Protein AF-A0A7U9RB17-F1 (afdb_monomer)

Solvent-accessible surface area (backbone atoms only — not comparable to full-atom values): 4768 Å² total; per-residue (Å²): 54,34,44,51,22,43,71,88,37,35,65,59,55,52,51,42,46,77,73,70,49,86,41,35,32,26,23,59,56,86,77,31,68,27,50,91,73,37,77,37,78,41,76,38,50,45,76,41,44,68,61,52,36,53,49,39,69,72,70,59,55,96,49,70,42,56,65,102,52,73,75,33,48,60,28,42,52,50,42,52,64,62,70,76,109

Mean predicted aligned error: 3.02 Å

Secondary structure (DSSP, 8-state):
-EE--SGGGHHHHHHHHHTT---EEEES-TT-TTGGG-SEEEE--TT-HHHHHHHHHHH--S--EE-S-STTHHHHHHHHHHHT-

Foldseek 3Di:
DEEAQAPVCQVVLVVCVVVVDQAAYEDLPPVHPRVVSHPHYHNHHLQPLVVVLVVCVVVVDPAYYYPPDPNNVVSRVSSVVVVVD

pLDDT: mean 93.95, std 6.93, range [56.44, 98.5]

Radius of gyration: 11.62 Å; Cα contacts (8 Å, |Δi|>4): 136; chains: 1; bounding box: 30×25×28 Å

Sequence (85 aa):
MILGASALQVPAIKKAKELGYKIILVDYDENAAGFPLADVKLVVSTLDMEEVYRQALIYRPDVVITSTSDGPVRTAAYVNEQAEQ

Structure (mmCIF, N/CA/C/O backbone):
data_AF-A0A7U9RB17-F1
#
_entry.id   AF-A0A7U9RB17-F1
#
loop_
_atom_site.group_PDB
_atom_site.id
_atom_site.type_symbol
_atom_site.label_atom_id
_atom_site.label_alt_id
_atom_site.label_comp_id
_atom_site.label_asym_id
_atom_site.label_entity_id
_atom_site.label_seq_id
_atom_site.pdbx_PDB_ins_code
_atom_site.Cartn_x
_atom_site.Cartn_y
_atom_site.Cartn_z
_atom_site.occupancy
_atom_site.B_iso_or_equiv
_atom_site.auth_seq_id
_atom_site.auth_comp_id
_atom_site.auth_asym_id
_atom_site.auth_atom_id
_atom_site.pdbx_PDB_model_num
ATOM 1 N N . MET A 1 1 ? -5.284 0.696 3.130 1.00 97.12 1 MET A N 1
ATOM 2 C CA . MET A 1 1 ? -4.474 0.484 1.913 1.00 97.12 1 MET A CA 1
ATOM 3 C C . MET A 1 1 ? -3.199 1.297 2.044 1.00 97.12 1 MET A C 1
ATOM 5 O O . MET A 1 1 ? -3.278 2.466 2.400 1.00 97.12 1 MET A O 1
ATOM 9 N N . ILE A 1 2 ? -2.040 0.681 1.827 1.00 97.12 2 ILE A N 1
ATOM 10 C CA . ILE A 1 2 ? -0.737 1.351 1.894 1.00 97.12 2 ILE A CA 1
ATOM 11 C C . ILE A 1 2 ? -0.134 1.349 0.487 1.00 97.12 2 ILE A C 1
ATOM 13 O O . ILE A 1 2 ? -0.023 0.290 -0.136 1.00 97.12 2 ILE A O 1
ATOM 17 N N . LEU A 1 3 ? 0.213 2.535 -0.008 1.00 97.12 3 LEU A N 1
ATOM 18 C CA . LEU A 1 3 ? 0.905 2.739 -1.273 1.00 97.12 3 LEU A CA 1
ATOM 19 C C . LEU A 1 3 ? 2.410 2.604 -1.029 1.00 97.12 3 LEU A C 1
ATOM 21 O O . LEU A 1 3 ? 3.026 3.448 -0.377 1.00 97.12 3 LEU A O 1
ATOM 25 N N . GLY A 1 4 ? 2.975 1.519 -1.542 1.00 96.44 4 GLY A N 1
ATOM 26 C CA . GLY A 1 4 ? 4.344 1.078 -1.324 1.00 96.44 4 GLY A CA 1
ATOM 27 C C . GLY A 1 4 ? 4.428 -0.108 -0.363 1.00 96.44 4 GLY A C 1
ATOM 28 O O . GLY A 1 4 ? 3.828 -0.117 0.716 1.00 96.44 4 GLY A O 1
ATOM 29 N N . ALA A 1 5 ? 5.212 -1.106 -0.758 1.00 96.81 5 ALA A N 1
ATOM 30 C CA . ALA A 1 5 ? 5.531 -2.299 0.018 1.00 96.81 5 ALA A CA 1
ATOM 31 C C . ALA A 1 5 ? 7.043 -2.585 0.047 1.00 96.81 5 ALA A C 1
ATOM 33 O O . ALA A 1 5 ? 7.470 -3.702 0.332 1.00 96.81 5 ALA A O 1
ATOM 34 N N . SER A 1 6 ? 7.875 -1.589 -0.240 1.00 95.38 6 SER A N 1
ATOM 35 C CA . SER A 1 6 ? 9.330 -1.695 -0.199 1.00 95.38 6 SER A CA 1
ATOM 36 C C . SER A 1 6 ? 9.863 -1.809 1.237 1.00 95.38 6 SER A C 1
ATOM 38 O O . SER A 1 6 ? 9.161 -1.570 2.222 1.00 95.38 6 SER A O 1
ATOM 40 N N . ALA A 1 7 ? 11.144 -2.164 1.380 1.00 95.25 7 ALA A N 1
ATOM 41 C CA . ALA A 1 7 ? 11.765 -2.490 2.670 1.00 95.25 7 ALA A CA 1
ATOM 42 C C . ALA A 1 7 ? 11.575 -1.416 3.761 1.00 95.25 7 ALA A C 1
ATOM 44 O O . ALA A 1 7 ? 11.351 -1.755 4.923 1.00 95.25 7 ALA A O 1
ATOM 45 N N . LEU A 1 8 ? 11.607 -0.129 3.395 1.00 94.56 8 LEU A N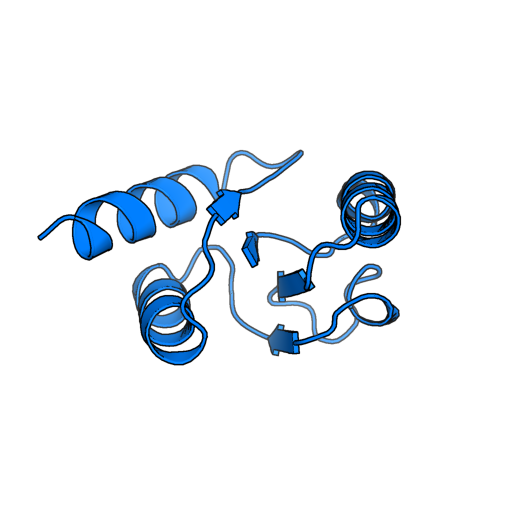 1
ATOM 46 C CA . LEU A 1 8 ? 11.438 0.979 4.344 1.00 94.56 8 LEU A CA 1
ATOM 47 C C . LEU A 1 8 ? 10.026 1.064 4.943 1.00 94.56 8 LEU A C 1
ATOM 49 O O . LEU A 1 8 ? 9.864 1.570 6.050 1.00 94.56 8 LEU A O 1
ATOM 53 N N . GLN A 1 9 ? 9.014 0.531 4.256 1.00 95.31 9 GLN A N 1
ATOM 54 C CA . GLN A 1 9 ? 7.625 0.533 4.721 1.00 95.31 9 GLN A CA 1
ATOM 55 C C . GLN A 1 9 ? 7.302 -0.682 5.604 1.00 95.31 9 GLN A C 1
ATOM 57 O O . GLN A 1 9 ? 6.303 -0.671 6.324 1.00 95.31 9 GLN A O 1
ATOM 62 N N . VAL A 1 10 ? 8.158 -1.713 5.625 1.00 96.50 10 VAL A N 1
ATOM 63 C CA . VAL A 1 10 ? 7.946 -2.950 6.401 1.00 96.50 10 VAL A CA 1
ATOM 64 C C . VAL A 1 10 ? 7.669 -2.697 7.892 1.00 96.50 10 VAL A C 1
ATOM 66 O O . VAL A 1 10 ? 6.748 -3.327 8.418 1.00 96.50 10 VAL A O 1
ATOM 69 N N . PRO A 1 11 ? 8.377 -1.794 8.604 1.00 96.00 11 PRO A N 1
ATOM 70 C CA . PRO A 1 11 ? 8.061 -1.497 10.002 1.00 96.00 11 PRO A CA 1
ATOM 71 C C . PRO A 1 11 ? 6.640 -0.948 10.194 1.00 96.00 11 PRO A C 1
ATOM 73 O O . PRO A 1 11 ? 5.935 -1.385 11.103 1.00 96.00 11 PRO A O 1
ATOM 76 N N . ALA A 1 12 ? 6.189 -0.049 9.313 1.00 95.00 12 ALA A N 1
ATOM 77 C CA . ALA A 1 12 ? 4.838 0.510 9.364 1.00 95.00 12 ALA A CA 1
ATOM 78 C C . ALA A 1 12 ? 3.774 -0.559 9.067 1.00 95.00 12 ALA A C 1
ATOM 80 O O . ALA A 1 12 ? 2.771 -0.645 9.774 1.00 95.00 12 ALA A O 1
ATOM 81 N N . ILE A 1 13 ? 4.028 -1.425 8.079 1.00 97.00 13 ILE A N 1
ATOM 82 C CA . ILE A 1 13 ? 3.154 -2.552 7.722 1.00 97.00 13 ILE A CA 1
ATOM 83 C C . ILE A 1 13 ? 2.996 -3.508 8.908 1.00 97.00 13 ILE A C 1
ATOM 85 O O . ILE A 1 13 ? 1.873 -3.844 9.286 1.00 97.00 13 ILE A O 1
ATOM 89 N N . LYS A 1 14 ? 4.109 -3.914 9.537 1.00 97.50 14 LYS A N 1
ATOM 90 C CA . LYS A 1 14 ? 4.087 -4.765 10.737 1.00 97.50 14 LYS A CA 1
ATOM 91 C C . LYS A 1 14 ? 3.292 -4.110 11.856 1.00 97.50 14 LYS A C 1
ATOM 93 O O . LYS A 1 14 ? 2.425 -4.760 12.436 1.00 97.50 14 LYS A O 1
ATOM 98 N N . LYS A 1 15 ? 3.526 -2.817 12.107 1.00 96.94 15 LYS A N 1
ATOM 99 C CA . LYS A 1 15 ? 2.814 -2.106 13.165 1.00 96.94 15 LYS A CA 1
ATOM 100 C C . LYS A 1 15 ? 1.309 -2.051 12.915 1.00 96.94 15 LYS A C 1
ATOM 102 O O . LYS A 1 15 ? 0.532 -2.255 13.841 1.00 96.94 15 LYS A O 1
ATOM 107 N N . ALA A 1 16 ? 0.890 -1.821 11.674 1.00 95.94 16 ALA A N 1
ATOM 108 C CA . ALA A 1 16 ? -0.521 -1.814 11.319 1.00 95.94 16 ALA A CA 1
ATOM 109 C C . ALA A 1 16 ? -1.176 -3.196 11.530 1.00 95.94 16 ALA A C 1
ATOM 111 O O . ALA A 1 16 ? -2.278 -3.266 12.072 1.00 95.94 16 ALA A O 1
ATOM 112 N N . LYS A 1 17 ? -0.479 -4.298 11.209 1.00 96.50 17 LYS A N 1
ATOM 113 C CA . LYS A 1 17 ? -0.970 -5.653 11.531 1.00 96.50 17 LYS A CA 1
ATOM 114 C C . LYS A 1 17 ? -1.071 -5.906 13.034 1.00 96.50 17 LYS A C 1
ATOM 116 O O . LYS A 1 17 ? -2.063 -6.471 13.477 1.00 96.50 17 LYS A O 1
ATOM 121 N N . GLU A 1 18 ? -0.079 -5.486 13.823 1.00 97.75 18 GLU A N 1
ATOM 122 C CA . GLU A 1 18 ? -0.117 -5.607 15.293 1.00 97.75 18 GLU A CA 1
ATOM 123 C C . GLU A 1 18 ? -1.322 -4.887 15.909 1.00 97.75 18 GLU A C 1
ATOM 125 O O . GLU A 1 18 ? -1.858 -5.331 16.919 1.00 97.75 18 GLU A O 1
ATOM 130 N N . LEU A 1 19 ? -1.749 -3.779 15.298 1.00 97.00 19 LEU A N 1
ATOM 131 C CA . LEU A 1 19 ? -2.927 -3.017 15.712 1.00 97.00 19 LEU A CA 1
ATOM 132 C C . LEU A 1 19 ? -4.254 -3.651 15.254 1.00 97.00 19 LEU A C 1
ATOM 134 O O . LEU A 1 19 ? -5.316 -3.120 15.565 1.00 97.00 19 LEU A O 1
ATOM 138 N N . GLY A 1 20 ? -4.211 -4.781 14.542 1.00 97.25 20 GLY A N 1
ATOM 139 C CA . GLY A 1 20 ? -5.392 -5.525 14.104 1.00 97.25 20 GLY A CA 1
ATOM 140 C C . GLY A 1 20 ? -5.996 -5.049 12.782 1.00 97.25 20 GLY A C 1
ATOM 141 O O . GLY A 1 20 ? -7.103 -5.464 12.442 1.00 97.25 20 GLY A O 1
ATOM 142 N N . TYR A 1 21 ? -5.301 -4.199 12.020 1.00 97.56 21 TYR A N 1
ATOM 143 C CA . TYR A 1 21 ? -5.793 -3.750 10.719 1.00 97.56 21 TYR A CA 1
ATOM 144 C C . TYR A 1 21 ? -5.608 -4.816 9.638 1.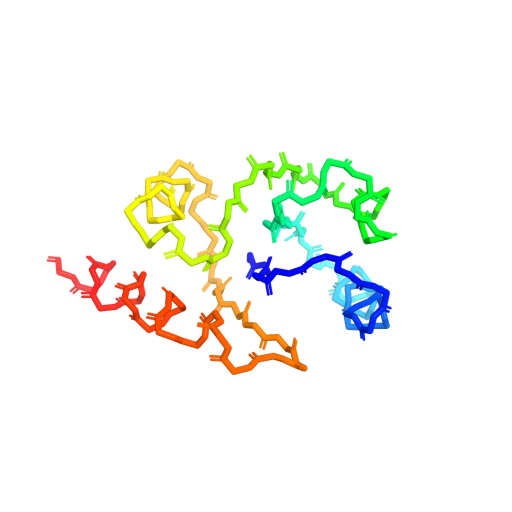00 97.56 21 TYR A C 1
ATOM 146 O O . TYR A 1 21 ? -4.581 -5.494 9.576 1.00 97.56 21 TYR A O 1
ATOM 154 N N . LYS A 1 22 ? -6.579 -4.890 8.721 1.00 97.75 22 LYS A N 1
ATOM 155 C CA . LYS A 1 22 ? -6.441 -5.612 7.454 1.00 97.75 22 LYS A CA 1
ATOM 156 C C . LYS A 1 22 ? -5.638 -4.765 6.469 1.00 97.75 22 LYS A C 1
ATOM 158 O O . LYS A 1 22 ? -5.979 -3.613 6.199 1.00 97.75 22 LYS A O 1
ATOM 163 N N . ILE A 1 23 ? -4.578 -5.333 5.913 1.00 97.69 23 ILE A N 1
ATOM 164 C CA . ILE A 1 23 ? -3.595 -4.612 5.114 1.00 97.69 23 ILE A CA 1
ATOM 165 C C . ILE A 1 23 ? -3.715 -4.980 3.638 1.00 97.69 23 ILE A C 1
ATOM 167 O O . ILE A 1 23 ? -3.480 -6.115 3.226 1.00 97.69 23 ILE A O 1
ATOM 171 N N . ILE A 1 24 ? -4.020 -3.968 2.831 1.00 98.50 24 ILE A N 1
ATOM 172 C CA . ILE A 1 24 ? -3.935 -4.006 1.368 1.00 98.50 24 ILE A CA 1
ATOM 173 C C . ILE A 1 24 ? -2.658 -3.266 0.976 1.00 98.50 24 ILE A C 1
ATOM 175 O O . ILE A 1 24 ? -2.525 -2.091 1.335 1.00 98.50 24 ILE A O 1
ATOM 179 N N . LEU A 1 25 ? -1.747 -3.934 0.270 1.00 98.31 25 LEU A N 1
ATOM 180 C CA . LEU A 1 25 ? -0.487 -3.350 -0.192 1.00 98.31 25 LEU A CA 1
ATOM 181 C C . LEU A 1 25 ? -0.482 -3.185 -1.706 1.00 98.31 25 LEU A C 1
ATOM 183 O O . LEU A 1 25 ? -0.841 -4.113 -2.431 1.00 98.31 25 LEU A O 1
ATOM 187 N N . VAL A 1 26 ? -0.025 -2.018 -2.149 1.00 98.12 26 VAL A N 1
ATOM 188 C CA . VAL A 1 26 ? 0.125 -1.649 -3.557 1.00 98.12 26 VAL A CA 1
ATOM 189 C C . VAL A 1 26 ? 1.600 -1.401 -3.834 1.00 98.12 26 VAL A C 1
ATOM 191 O O . VAL A 1 26 ? 2.185 -0.520 -3.213 1.00 98.12 26 VAL A O 1
ATOM 194 N N . ASP A 1 27 ? 2.205 -2.150 -4.746 1.00 97.75 27 ASP A N 1
ATOM 195 C CA . ASP A 1 27 ? 3.569 -1.898 -5.224 1.00 97.75 27 ASP A CA 1
ATOM 196 C C . ASP A 1 27 ? 3.720 -2.450 -6.648 1.00 97.75 27 ASP A C 1
ATOM 198 O O . ASP A 1 27 ? 3.038 -3.409 -7.003 1.00 97.75 27 ASP A O 1
ATOM 202 N N . TYR A 1 28 ? 4.579 -1.858 -7.478 1.00 96.75 28 TYR A N 1
ATOM 203 C CA . TYR A 1 28 ? 4.804 -2.358 -8.839 1.00 96.75 28 TYR A CA 1
ATOM 204 C C . TYR A 1 28 ? 5.761 -3.552 -8.858 1.00 96.75 28 TYR A C 1
ATOM 206 O O . TYR A 1 28 ? 5.703 -4.358 -9.785 1.00 96.75 28 TYR A O 1
ATOM 214 N N . ASP A 1 29 ? 6.648 -3.661 -7.864 1.00 97.50 29 ASP A N 1
ATOM 215 C CA . ASP A 1 29 ? 7.563 -4.789 -7.747 1.00 97.50 29 ASP A CA 1
ATOM 216 C C . ASP A 1 29 ? 6.816 -5.988 -7.162 1.00 97.50 29 ASP A C 1
ATOM 218 O O . ASP A 1 29 ? 6.468 -6.011 -5.982 1.00 97.50 29 ASP A O 1
ATOM 222 N N . GLU A 1 30 ? 6.597 -7.024 -7.972 1.00 97.25 30 GLU A N 1
ATOM 223 C CA . GLU A 1 30 ? 5.945 -8.264 -7.543 1.00 97.25 30 GLU A CA 1
ATOM 224 C C . GLU A 1 30 ? 6.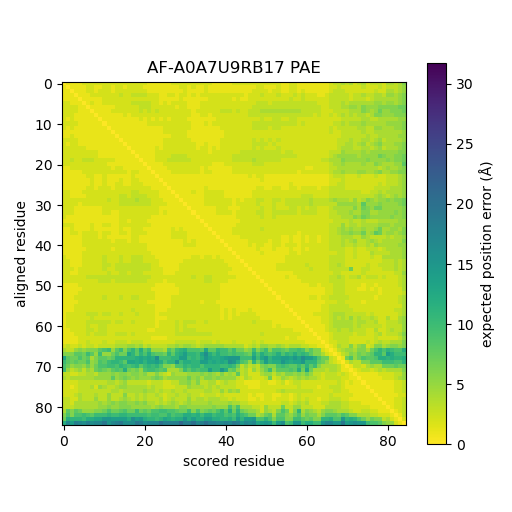643 -8.955 -6.355 1.00 97.25 30 GLU A C 1
ATOM 226 O O . GLU A 1 30 ? 6.006 -9.759 -5.661 1.00 97.25 30 GLU A O 1
ATOM 231 N N . ASN A 1 31 ? 7.915 -8.629 -6.108 1.00 97.44 31 ASN A N 1
ATOM 232 C CA . ASN A 1 31 ? 8.760 -9.175 -5.052 1.00 97.44 31 ASN A CA 1
ATOM 233 C C . ASN A 1 31 ? 8.982 -8.192 -3.890 1.00 97.44 31 ASN A C 1
ATOM 235 O O . ASN A 1 31 ? 9.845 -8.435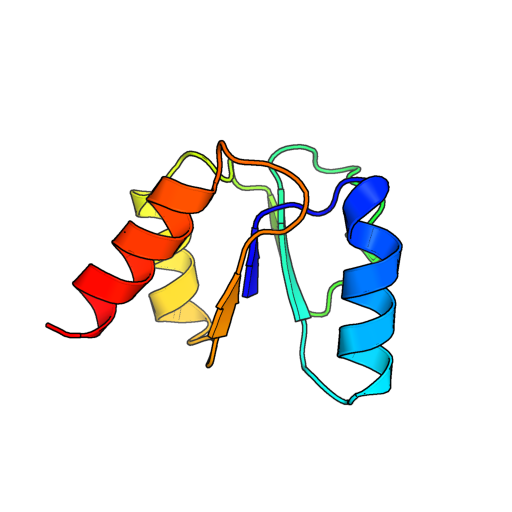 -3.042 1.00 97.44 31 ASN A O 1
ATOM 239 N N . ALA A 1 32 ? 8.198 -7.111 -3.813 1.00 97.38 32 ALA A N 1
ATOM 240 C CA . ALA A 1 32 ? 8.327 -6.105 -2.768 1.00 97.38 32 ALA A CA 1
ATOM 241 C C . ALA A 1 32 ? 8.341 -6.731 -1.358 1.00 97.38 32 ALA A C 1
ATOM 243 O O . ALA A 1 32 ? 7.502 -7.565 -1.001 1.00 97.38 32 ALA A O 1
ATOM 244 N N . ALA A 1 33 ? 9.297 -6.299 -0.530 1.00 97.75 33 ALA A N 1
ATOM 245 C CA . ALA A 1 33 ? 9.617 -6.920 0.760 1.00 97.75 33 ALA A CA 1
ATOM 246 C C . ALA A 1 33 ? 8.436 -6.999 1.752 1.00 97.75 33 ALA A C 1
ATOM 248 O O . ALA A 1 33 ? 8.421 -7.850 2.641 1.00 97.75 33 ALA A O 1
ATOM 249 N N . GLY A 1 34 ? 7.457 -6.105 1.626 1.00 97.44 34 GLY A N 1
ATOM 250 C CA . GLY A 1 34 ? 6.254 -6.046 2.447 1.00 97.44 34 GLY A CA 1
ATOM 251 C C . GLY A 1 34 ? 5.135 -6.983 1.994 1.00 97.44 34 GLY A C 1
ATOM 252 O O . GLY A 1 34 ? 4.271 -7.302 2.807 1.00 97.44 34 GLY A O 1
ATOM 253 N N . PHE A 1 35 ? 5.137 -7.471 0.749 1.00 98.19 35 PHE A N 1
ATOM 254 C CA . PHE A 1 35 ? 4.053 -8.312 0.224 1.00 98.19 35 PHE A CA 1
ATOM 255 C C . PHE A 1 35 ? 3.781 -9.608 0.992 1.00 98.19 35 PHE A C 1
ATOM 257 O O . PHE A 1 35 ? 2.603 -9.930 1.145 1.00 98.19 35 PHE A O 1
ATO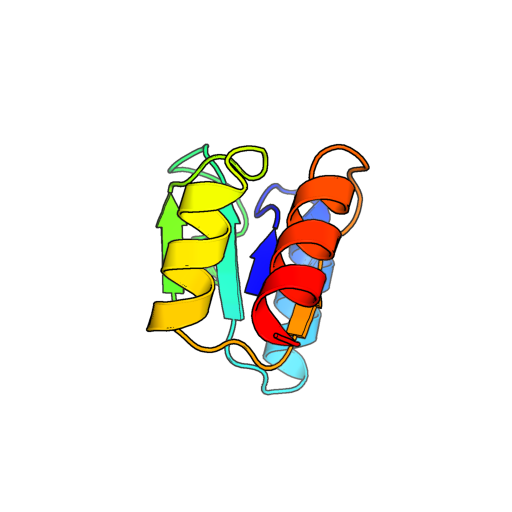M 264 N N . PRO A 1 36 ? 4.774 -10.322 1.556 1.00 98.06 36 PRO A N 1
ATOM 265 C CA . PRO A 1 36 ? 4.501 -11.471 2.423 1.00 98.06 36 PRO A CA 1
ATOM 266 C C . PRO A 1 36 ? 3.652 -11.140 3.663 1.00 98.06 36 PRO A C 1
ATOM 268 O O . PRO A 1 36 ? 3.120 -12.041 4.304 1.00 98.06 36 PRO A O 1
ATOM 271 N N . LEU A 1 37 ? 3.535 -9.859 4.025 1.00 97.50 37 LEU A N 1
ATOM 272 C CA . LEU A 1 37 ? 2.729 -9.380 5.146 1.00 97.50 37 LEU A CA 1
ATOM 273 C C . LEU A 1 37 ? 1.335 -8.899 4.707 1.00 97.50 37 LEU A C 1
ATOM 275 O O . LEU A 1 37 ? 0.509 -8.591 5.563 1.00 97.50 37 LEU A O 1
ATOM 279 N N . ALA A 1 38 ? 1.050 -8.804 3.410 1.00 97.62 38 ALA A N 1
ATOM 280 C CA . ALA A 1 38 ? -0.226 -8.299 2.919 1.00 97.62 38 ALA A CA 1
ATOM 281 C C . ALA A 1 38 ? -1.362 -9.306 3.145 1.00 97.62 38 ALA A C 1
ATOM 283 O O . ALA A 1 38 ? -1.180 -10.507 2.971 1.00 97.62 38 ALA A O 1
ATOM 284 N N . ASP A 1 39 ? -2.556 -8.809 3.464 1.00 98.38 39 ASP A N 1
ATOM 285 C CA . ASP A 1 39 ? -3.786 -9.606 3.373 1.00 98.38 39 ASP A CA 1
ATOM 286 C C . ASP A 1 39 ? -4.365 -9.543 1.948 1.00 98.38 39 ASP A C 1
ATOM 288 O O . ASP A 1 39 ? -5.053 -10.459 1.504 1.00 98.38 39 ASP A O 1
ATOM 292 N N . VAL A 1 40 ? -4.060 -8.464 1.216 1.00 98.25 40 VAL A N 1
ATOM 293 C CA . VAL A 1 40 ? -4.326 -8.310 -0.220 1.00 98.25 40 VAL A CA 1
ATOM 294 C C . VAL A 1 40 ? -3.088 -7.717 -0.894 1.00 98.25 40 VAL A C 1
ATOM 296 O O . VAL A 1 40 ? -2.655 -6.617 -0.543 1.00 98.25 40 VAL A O 1
ATOM 299 N N . LYS A 1 41 ? -2.536 -8.442 -1.871 1.00 98.00 41 LYS A N 1
ATOM 300 C CA . LYS A 1 41 ? -1.397 -8.020 -2.699 1.00 98.00 41 LYS A CA 1
ATOM 301 C C . LYS A 1 41 ? -1.901 -7.436 -4.019 1.00 98.00 41 LYS A C 1
ATOM 303 O O . LYS A 1 41 ? -2.575 -8.140 -4.768 1.00 98.00 41 LYS A O 1
ATOM 308 N N . LEU A 1 42 ? -1.534 -6.191 -4.318 1.00 98.31 42 LEU A N 1
ATOM 309 C CA . LEU A 1 42 ? -1.836 -5.514 -5.580 1.00 98.31 42 LEU A CA 1
ATOM 310 C C . LEU A 1 42 ? -0.527 -5.133 -6.277 1.00 98.31 42 LEU A C 1
ATOM 312 O O . LEU A 1 42 ? 0.189 -4.249 -5.810 1.00 98.31 42 LEU A O 1
ATOM 316 N N . VAL A 1 43 ? -0.221 -5.817 -7.385 1.00 98.19 43 VAL A N 1
ATOM 317 C CA . VAL A 1 43 ? 0.953 -5.518 -8.222 1.00 98.19 43 VAL A CA 1
ATOM 318 C C . VAL A 1 43 ? 0.584 -4.403 -9.194 1.00 98.19 43 VAL A C 1
ATOM 320 O O . VAL A 1 43 ? 0.178 -4.652 -10.326 1.00 98.19 43 VAL A O 1
ATOM 323 N N . VAL A 1 44 ? 0.613 -3.174 -8.696 1.00 97.56 44 VAL A N 1
ATOM 324 C CA . VAL A 1 44 ? 0.155 -1.968 -9.388 1.00 97.56 44 VAL A CA 1
ATOM 325 C C . VAL A 1 44 ? 1.139 -0.851 -9.076 1.00 97.56 44 VAL A C 1
ATOM 327 O O . VAL A 1 44 ? 1.586 -0.700 -7.938 1.00 97.56 44 VAL A O 1
ATOM 330 N N . SER A 1 45 ? 1.461 -0.039 -10.081 1.00 96.25 45 SER A N 1
ATOM 331 C CA . SER A 1 45 ? 2.248 1.168 -9.851 1.00 96.25 45 SER A CA 1
ATOM 332 C C . SER A 1 45 ? 1.531 2.099 -8.888 1.00 96.25 45 SER A C 1
ATOM 334 O O . SER A 1 45 ? 0.411 2.531 -9.130 1.00 96.25 45 SER A O 1
ATOM 336 N N . THR A 1 46 ? 2.219 2.500 -7.824 1.00 95.56 46 THR A N 1
ATOM 337 C CA . THR A 1 46 ? 1.708 3.505 -6.886 1.00 95.56 46 THR A CA 1
ATOM 338 C C . THR A 1 46 ? 1.508 4.877 -7.533 1.00 95.56 46 THR A C 1
ATOM 340 O O . THR A 1 46 ? 0.954 5.764 -6.894 1.00 95.56 46 THR A O 1
ATOM 343 N N . LEU A 1 47 ? 2.005 5.082 -8.757 1.00 95.31 47 LEU A N 1
ATOM 344 C CA . LEU A 1 47 ? 1.825 6.300 -9.552 1.00 95.31 47 LEU A CA 1
ATOM 345 C C . LEU A 1 47 ? 0.658 6.192 -10.549 1.00 95.31 47 LEU A C 1
ATOM 347 O O . LEU A 1 47 ? 0.296 7.194 -11.160 1.00 95.31 47 LEU A O 1
ATOM 351 N N . ASP A 1 48 ? 0.078 5.001 -10.721 1.00 96.81 48 ASP A N 1
ATOM 352 C CA . ASP A 1 48 ? -1.111 4.787 -11.546 1.00 96.81 48 ASP A CA 1
ATOM 353 C C . ASP A 1 48 ? -2.365 5.080 -10.716 1.00 96.81 48 ASP A C 1
ATOM 355 O O . ASP A 1 48 ? -2.931 4.216 -10.044 1.00 96.81 48 ASP A O 1
ATOM 359 N N . MET A 1 49 ? -2.751 6.353 -10.694 1.00 95.75 49 MET A N 1
ATOM 360 C CA . MET A 1 49 ? -3.820 6.834 -9.821 1.00 95.75 49 MET A CA 1
ATOM 361 C C . MET A 1 49 ? -5.185 6.238 -10.166 1.00 95.75 49 MET A C 1
ATOM 363 O O . MET A 1 49 ? -5.967 5.954 -9.259 1.00 95.75 49 MET A O 1
ATOM 367 N N . GLU A 1 50 ? -5.456 6.019 -11.453 1.00 96.75 50 GLU A N 1
ATOM 368 C CA . GLU A 1 50 ? -6.725 5.465 -11.927 1.00 96.75 50 GLU A CA 1
ATOM 369 C C . GLU A 1 50 ? -6.869 4.000 -11.518 1.00 96.75 50 GLU A C 1
ATOM 371 O O . GLU A 1 50 ? -7.903 3.607 -10.970 1.00 96.75 50 GLU A O 1
ATOM 376 N N . GLU A 1 51 ? -5.819 3.195 -11.705 1.00 98.00 51 GLU A N 1
ATOM 377 C CA . GLU A 1 51 ? -5.853 1.795 -11.296 1.00 98.00 51 GLU A CA 1
ATOM 378 C C . GLU A 1 51 ? -5.916 1.665 -9.770 1.00 98.00 51 GLU A C 1
ATOM 380 O O . GLU A 1 51 ? -6.716 0.882 -9.253 1.00 98.00 51 GLU A O 1
ATOM 385 N N . VAL A 1 52 ? -5.152 2.467 -9.019 1.00 97.50 52 VAL A N 1
ATOM 386 C CA . VAL A 1 52 ? -5.236 2.472 -7.548 1.00 97.50 52 VAL A CA 1
ATOM 387 C C . VAL A 1 52 ? -6.639 2.863 -7.076 1.00 97.50 52 VAL A C 1
ATOM 389 O O . VAL A 1 52 ? -7.178 2.211 -6.178 1.00 97.50 52 VAL A O 1
ATOM 392 N N . TYR A 1 53 ? -7.268 3.863 -7.697 1.00 97.50 53 TYR A N 1
ATOM 393 C CA . TYR A 1 53 ? -8.647 4.244 -7.394 1.00 97.50 53 TYR A CA 1
ATOM 394 C C . TYR A 1 53 ? -9.633 3.110 -7.696 1.00 97.50 53 TYR A C 1
ATOM 396 O O . TYR A 1 53 ? -10.455 2.758 -6.848 1.00 97.50 53 TYR A O 1
ATOM 404 N N . ARG A 1 54 ? -9.501 2.446 -8.849 1.00 97.69 54 ARG A N 1
ATOM 405 C CA . ARG A 1 54 ? -10.329 1.286 -9.204 1.00 97.69 54 ARG A CA 1
ATOM 406 C C . ARG A 1 54 ? -10.214 0.164 -8.170 1.00 97.69 54 ARG A C 1
ATOM 408 O O . ARG A 1 54 ? -11.222 -0.425 -7.780 1.00 97.69 54 ARG A O 1
ATOM 415 N N . GLN A 1 55 ? -9.004 -0.116 -7.687 1.00 98.06 55 GLN A N 1
ATOM 416 C CA . GLN A 1 55 ? -8.776 -1.091 -6.618 1.00 98.06 55 GLN A CA 1
ATOM 417 C C . GLN A 1 55 ? -9.375 -0.627 -5.283 1.00 98.06 55 GLN A C 1
ATOM 419 O O . GLN A 1 55 ? -9.946 -1.438 -4.549 1.00 98.06 55 GLN A O 1
ATOM 424 N N . ALA A 1 56 ? -9.303 0.669 -4.971 1.00 96.81 56 ALA A N 1
ATOM 425 C CA . ALA A 1 56 ? -9.927 1.237 -3.780 1.00 96.81 56 ALA A CA 1
ATOM 426 C C . ALA A 1 56 ? -11.460 1.098 -3.812 1.00 96.81 56 ALA A C 1
ATOM 428 O O . ALA A 1 56 ? -12.046 0.748 -2.792 1.00 96.81 56 ALA A O 1
ATOM 429 N N . LEU A 1 57 ? -12.111 1.243 -4.971 1.00 96.25 57 LEU A N 1
ATOM 430 C CA . LEU A 1 57 ? -13.556 1.003 -5.113 1.00 96.25 57 LEU A CA 1
ATOM 431 C C . LEU A 1 57 ? -13.954 -0.461 -4.859 1.00 96.25 57 LEU A C 1
ATOM 433 O O . LEU A 1 57 ? -15.019 -0.735 -4.299 1.00 96.25 57 LEU A O 1
ATOM 437 N N . ILE A 1 58 ? -13.097 -1.406 -5.257 1.00 97.31 58 ILE A N 1
ATOM 438 C CA . ILE A 1 58 ? -13.327 -2.848 -5.081 1.00 97.31 58 ILE A CA 1
ATOM 439 C C . ILE A 1 58 ? -13.138 -3.249 -3.618 1.00 97.31 58 ILE A C 1
ATOM 441 O O . ILE A 1 58 ? -14.007 -3.890 -3.028 1.00 97.31 58 ILE A O 1
ATOM 445 N N . TYR A 1 59 ? -11.998 -2.882 -3.033 1.00 97.06 59 TYR A N 1
ATOM 446 C CA . TYR A 1 59 ? -11.610 -3.342 -1.700 1.00 97.06 59 TYR A CA 1
ATOM 447 C C . TYR A 1 59 ? -12.082 -2.436 -0.563 1.00 97.06 59 TYR A C 1
ATOM 449 O O . TYR A 1 59 ? -12.011 -2.858 0.589 1.00 97.06 59 TYR A O 1
ATOM 457 N N . ARG A 1 60 ? -12.555 -1.226 -0.885 1.00 96.25 60 ARG A N 1
ATOM 458 C CA . ARG A 1 60 ? -13.120 -0.224 0.033 1.00 96.25 60 ARG A CA 1
ATOM 459 C C . ARG A 1 60 ? -12.288 -0.042 1.308 1.00 96.25 60 ARG A C 1
ATOM 461 O O . ARG A 1 60 ? -12.772 -0.346 2.396 1.00 96.25 60 ARG A O 1
ATOM 468 N N . PRO A 1 61 ? -11.018 0.383 1.193 1.00 96.12 61 PRO A N 1
ATOM 469 C CA . PRO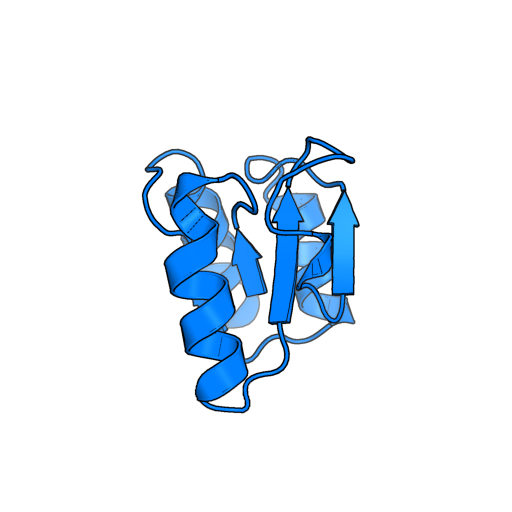 A 1 61 ? -10.200 0.632 2.370 1.00 96.12 61 PRO A CA 1
ATOM 470 C C . PRO A 1 61 ? -10.752 1.818 3.169 1.00 96.12 61 PRO A C 1
ATOM 472 O O . PRO A 1 61 ? -11.069 2.847 2.584 1.00 96.12 61 PRO A O 1
ATOM 475 N N . ASP A 1 62 ? -10.761 1.718 4.499 1.00 96.06 62 ASP A N 1
ATOM 476 C CA . ASP A 1 62 ? -11.135 2.847 5.368 1.00 96.06 62 ASP A CA 1
ATOM 477 C C . ASP A 1 62 ? -10.128 4.005 5.290 1.00 96.06 62 ASP A C 1
ATOM 479 O O . ASP A 1 62 ? -10.455 5.160 5.540 1.00 96.06 62 ASP A O 1
ATOM 483 N N . VAL A 1 63 ? -8.868 3.681 4.983 1.00 93.88 63 VAL A N 1
ATOM 484 C CA . VAL A 1 63 ? -7.744 4.619 4.953 1.00 93.88 63 VAL A CA 1
ATOM 485 C C . VAL A 1 63 ? -6.804 4.266 3.802 1.00 93.88 63 VAL A C 1
ATOM 487 O O . VAL A 1 63 ? -6.448 3.094 3.623 1.00 93.88 63 VAL A O 1
ATOM 490 N N . VAL A 1 64 ? -6.339 5.276 3.063 1.00 95.25 64 VAL A N 1
ATOM 491 C CA . VAL A 1 64 ? -5.279 5.168 2.048 1.00 95.25 64 VAL A CA 1
ATOM 492 C C . VAL A 1 64 ? -4.099 6.035 2.476 1.00 95.25 64 VAL A C 1
ATOM 494 O O . VAL A 1 64 ? -4.263 7.228 2.706 1.00 95.25 64 VAL A O 1
ATOM 497 N N . ILE A 1 65 ? -2.911 5.445 2.610 1.00 94.06 65 ILE A N 1
ATOM 498 C CA . ILE A 1 65 ? -1.700 6.165 3.036 1.00 94.06 65 ILE A CA 1
ATOM 499 C C . ILE A 1 65 ? -0.492 5.784 2.192 1.00 94.06 65 ILE A C 1
ATOM 501 O O . ILE A 1 65 ? -0.414 4.682 1.659 1.00 94.06 65 ILE A O 1
ATOM 505 N N . THR A 1 66 ? 0.492 6.671 2.152 1.00 90.62 66 THR A N 1
ATOM 506 C CA . THR A 1 66 ? 1.872 6.365 1.767 1.00 90.62 66 THR A CA 1
ATOM 507 C C . THR A 1 66 ? 2.785 6.676 2.946 1.00 90.62 66 THR A C 1
ATOM 509 O O . THR A 1 66 ? 2.458 7.502 3.799 1.00 90.62 66 THR A O 1
ATOM 512 N N . SER A 1 67 ? 3.933 6.013 3.014 1.00 78.62 67 SER A N 1
ATOM 513 C CA . SER A 1 67 ? 4.989 6.350 3.962 1.00 78.62 67 SER A CA 1
ATOM 514 C C . SER A 1 67 ? 6.330 6.325 3.249 1.00 78.62 67 SER A C 1
ATOM 516 O O . SER A 1 67 ? 6.547 5.517 2.343 1.00 78.62 67 SER A O 1
ATOM 518 N N . THR A 1 68 ? 7.239 7.198 3.689 1.00 79.69 68 THR A N 1
ATOM 519 C CA . THR A 1 68 ? 8.652 7.226 3.276 1.00 79.69 68 THR A CA 1
ATOM 520 C C . THR A 1 68 ? 8.934 7.599 1.810 1.00 79.69 68 THR A C 1
ATOM 522 O O . THR A 1 68 ? 10.100 7.675 1.437 1.00 79.69 68 THR A O 1
ATOM 525 N N . SER A 1 69 ? 7.911 7.862 0.987 1.00 73.50 69 SER A N 1
ATOM 526 C CA . SER A 1 69 ? 8.053 8.297 -0.409 1.00 73.50 69 SER A CA 1
ATOM 527 C C . SER A 1 69 ? 7.014 9.357 -0.777 1.00 73.50 69 SER A C 1
ATOM 529 O O . SER A 1 69 ? 5.821 9.172 -0.519 1.00 73.50 69 SER A O 1
ATOM 531 N N . ASP A 1 70 ? 7.475 10.430 -1.425 1.00 81.00 70 ASP A N 1
ATOM 532 C CA . ASP A 1 70 ? 6.639 11.551 -1.874 1.00 81.00 70 ASP A CA 1
ATOM 533 C C . ASP A 1 70 ? 5.876 11.241 -3.170 1.00 81.00 70 ASP A C 1
ATOM 535 O O . ASP A 1 70 ? 4.816 11.811 -3.424 1.00 81.00 70 ASP A O 1
ATOM 539 N N . GLY A 1 71 ? 6.385 10.316 -3.993 1.00 82.69 71 GLY A N 1
ATOM 540 C CA . GLY A 1 71 ? 5.789 9.977 -5.291 1.00 82.69 71 GLY A CA 1
ATOM 541 C C . GLY A 1 71 ? 4.304 9.586 -5.193 1.00 82.69 71 GLY A C 1
ATOM 542 O O . GLY A 1 71 ? 3.481 10.177 -5.893 1.00 82.69 71 GLY A O 1
ATOM 543 N N . PRO A 1 72 ? 3.926 8.659 -4.293 1.00 87.19 72 PRO A N 1
ATOM 544 C CA . PRO A 1 72 ? 2.538 8.228 -4.130 1.00 87.19 72 PRO A CA 1
ATOM 545 C C . PRO A 1 72 ? 1.618 9.219 -3.401 1.00 87.19 72 PRO A C 1
ATOM 547 O O . PRO A 1 72 ? 0.433 8.928 -3.255 1.00 87.19 72 PRO A O 1
ATOM 550 N N . VAL A 1 73 ? 2.110 10.369 -2.920 1.00 90.00 73 VAL A N 1
ATOM 551 C CA . VAL A 1 73 ? 1.271 11.336 -2.180 1.00 90.00 73 VAL A CA 1
ATOM 552 C C . VAL A 1 73 ? 0.133 11.854 -3.060 1.00 90.00 73 VAL A C 1
ATOM 554 O O . VAL A 1 73 ? -1.006 11.934 -2.606 1.00 90.00 73 VAL A O 1
ATOM 557 N N . ARG A 1 74 ? 0.418 12.137 -4.340 1.00 90.31 74 ARG A N 1
ATOM 558 C CA . ARG A 1 74 ? -0.600 12.576 -5.312 1.00 90.31 74 ARG A CA 1
ATOM 559 C C . ARG A 1 74 ? -1.668 11.511 -5.528 1.00 90.31 74 ARG A C 1
ATOM 561 O O . ARG A 1 74 ? -2.846 11.835 -5.567 1.00 90.31 74 ARG A O 1
ATOM 568 N N . THR A 1 75 ? -1.256 10.250 -5.594 1.00 91.00 75 THR A N 1
ATOM 569 C CA . THR A 1 75 ? -2.166 9.113 -5.727 1.00 91.00 75 THR A CA 1
ATOM 570 C C . THR A 1 75 ? -3.069 8.962 -4.512 1.00 91.00 75 THR A C 1
ATOM 572 O O . THR A 1 75 ? -4.272 8.788 -4.669 1.00 91.00 75 THR A O 1
ATOM 575 N N . ALA A 1 76 ? -2.518 9.072 -3.301 1.00 89.38 76 ALA A N 1
ATOM 576 C CA . ALA A 1 76 ? -3.319 9.017 -2.081 1.00 89.38 76 ALA A CA 1
ATOM 577 C C . ALA A 1 76 ? -4.359 10.153 -2.030 1.00 89.38 76 ALA A C 1
ATOM 579 O O . ALA A 1 76 ? -5.520 9.895 -1.720 1.00 89.38 76 ALA A O 1
ATOM 580 N N . ALA A 1 77 ? -3.961 11.381 -2.385 1.00 89.75 77 ALA A N 1
ATOM 581 C CA . ALA A 1 77 ? -4.864 12.531 -2.441 1.00 89.75 77 ALA A CA 1
ATOM 582 C C . ALA A 1 77 ? -5.974 12.345 -3.489 1.00 89.75 77 ALA A C 1
ATOM 584 O O . ALA A 1 77 ? -7.148 12.495 -3.162 1.00 89.75 77 ALA A O 1
ATOM 585 N N . TYR A 1 78 ? -5.612 11.931 -4.708 1.00 92.25 78 TYR A N 1
ATOM 586 C CA . TYR A 1 78 ? -6.565 11.678 -5.790 1.00 92.25 78 TYR A CA 1
ATOM 587 C C . TYR A 1 78 ? -7.640 10.663 -5.384 1.00 92.25 78 TYR A C 1
ATOM 589 O O . TYR A 1 78 ? -8.827 10.903 -5.583 1.00 92.25 78 TYR A O 1
ATOM 597 N N . VAL A 1 79 ? -7.240 9.547 -4.765 1.00 90.94 79 VAL A N 1
ATOM 598 C CA . VAL A 1 79 ? -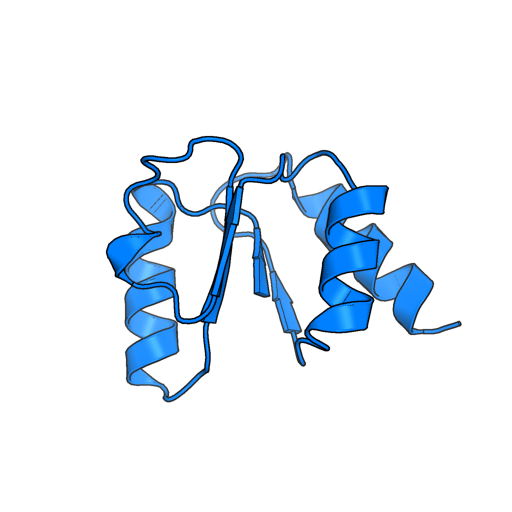8.189 8.520 -4.310 1.00 90.94 79 VAL A CA 1
ATOM 599 C C . VAL A 1 79 ? -9.177 9.084 -3.287 1.00 90.94 79 VAL A C 1
ATOM 601 O O . VAL A 1 79 ? -10.360 8.761 -3.361 1.00 90.94 79 VAL A O 1
ATOM 604 N N . ASN 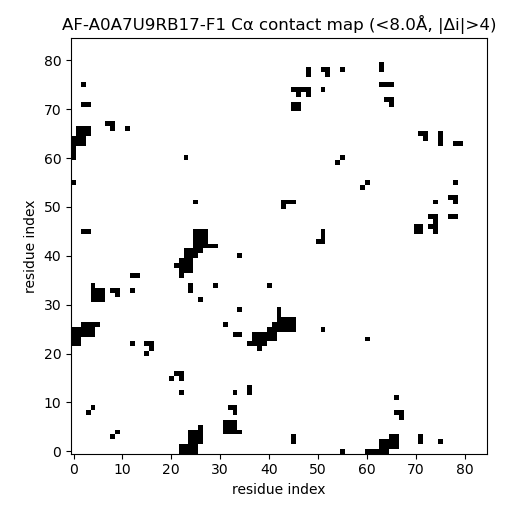A 1 80 ? -8.717 9.933 -2.363 1.00 90.56 80 ASN A N 1
ATOM 605 C CA . ASN A 1 80 ? -9.592 10.562 -1.374 1.00 90.56 80 ASN A CA 1
ATOM 606 C C . ASN A 1 80 ? -10.591 11.529 -2.029 1.00 90.56 80 ASN A C 1
ATOM 608 O O . ASN A 1 80 ? -11.787 11.432 -1.789 1.00 90.56 80 ASN A O 1
ATOM 612 N N . GLU A 1 81 ? -10.113 12.422 -2.900 1.00 91.38 81 GLU A N 1
ATOM 613 C CA . GLU A 1 81 ? -10.948 13.425 -3.580 1.00 91.38 81 GLU A CA 1
ATOM 614 C C . GLU A 1 81 ? -12.039 12.807 -4.468 1.00 91.38 81 GLU A C 1
ATOM 616 O O . GLU A 1 81 ? -13.118 13.380 -4.614 1.00 91.38 81 GLU A O 1
ATOM 621 N N . GLN A 1 82 ? -11.770 11.655 -5.087 1.00 89.25 82 GLN A N 1
ATOM 622 C CA . GLN A 1 82 ? -12.763 10.953 -5.905 1.00 89.25 82 GLN A CA 1
ATOM 623 C C . GLN A 1 82 ? -13.758 10.147 -5.061 1.00 89.25 82 GLN A C 1
ATOM 625 O O . GLN A 1 82 ? -14.899 9.980 -5.473 1.00 89.25 82 GLN A O 1
ATOM 630 N N . ALA A 1 83 ? -13.345 9.650 -3.892 1.00 78.94 83 ALA A N 1
ATOM 631 C CA . ALA A 1 83 ? -14.216 8.879 -3.006 1.00 78.94 83 ALA A CA 1
ATOM 632 C C . ALA A 1 83 ? -15.227 9.745 -2.229 1.00 78.94 83 ALA A C 1
ATOM 634 O O . ALA A 1 83 ? -16.212 9.211 -1.722 1.00 78.94 83 ALA A O 1
ATOM 635 N N . GLU A 1 84 ? -14.986 11.055 -2.116 1.00 72.56 84 GLU A N 1
ATOM 636 C CA . GLU A 1 84 ? -15.879 12.020 -1.453 1.00 72.56 84 GLU A CA 1
ATOM 637 C C . GLU A 1 84 ? -16.976 12.605 -2.373 1.00 72.56 84 GLU A C 1
ATOM 639 O O . GLU A 1 84 ? -17.820 13.364 -1.893 1.00 72.56 84 GLU A O 1
ATOM 644 N N . GLN A 1 85 ? -16.979 12.267 -3.670 1.00 56.44 85 GLN A N 1
ATOM 645 C CA . GLN A 1 85 ? -17.981 12.705 -4.660 1.00 56.44 85 GLN A CA 1
ATOM 646 C C . GLN A 1 85 ? -19.133 11.706 -4.804 1.00 56.44 85 GLN A C 1
ATOM 648 O O . GLN A 1 85 ? -20.286 12.176 -4.947 1.00 56.44 85 GLN A O 1
#

Nearest PDB structures (foldseek):
  2dwc-as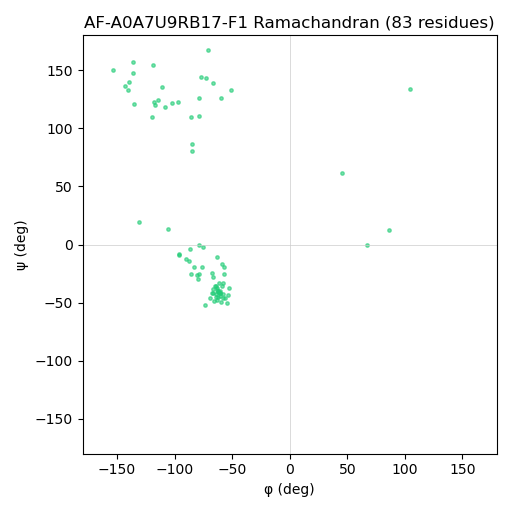sembly1_A  TM=8.376E-01  e=3.830E-04  Pyrococcus horikoshii OT3
  2czg-assembly1_A  TM=8.381E-01  e=5.005E-04  Pyrococcus horikoshii OT3
  1kj9-assembly1_B  TM=8.588E-01  e=7.993E-04  Escherichia coli
  2dwc-assembly1_B  TM=8.400E-01  e=5.721E-04  Pyrococcus horikoshii OT3
  2czg-assembly1_B  TM=8.408E-01  e=7.476E-04  Pyrococcus horikoshii OT3